Protein AF-A0A6C0JR19-F1 (afdb_monomer_lite)

Sequence (114 aa):
MSKFPLYDSLIKDLPKKDLTMTQKRVFIKRIAKIDKNGHDLVYALIRMYQVENNEENISFTLPYNGTFIDNDINFDLDNLPVDLKQILFKFTGVHIGKMKEERSIEKQTPVKRV

Radius of gyration: 16.26 Å; chains: 1; bounding box: 46×32×39 Å

Organism: NCBI:txid1070528

Secondary structure (DSSP, 8-state):
--S-HHHHHHSTT--SSPPPHHHHHHHHHHHTTS-HHHHHHHHHHHHHHHHHTT-S---SSPSTT-EEETTEEE--GGGS-HHHHHHHHHHHHHHHHHHHHHHHHHHHS-----

Structure (mmCIF, N/CA/C/O backbone):
data_AF-A0A6C0JR19-F1
#
_entry.id   AF-A0A6C0JR19-F1
#
loop_
_atom_site.group_PDB
_atom_site.id
_atom_site.type_symbol
_atom_site.label_atom_id
_atom_site.label_alt_id
_atom_site.label_comp_id
_atom_site.label_asym_id
_atom_site.label_entity_id
_atom_site.label_seq_id
_atom_site.pdbx_PDB_ins_code
_atom_site.Cartn_x
_atom_site.Cartn_y
_atom_site.Cartn_z
_atom_site.occupancy
_atom_site.B_iso_or_equiv
_atom_site.auth_seq_id
_atom_site.auth_comp_id
_atom_site.auth_asym_id
_atom_site.auth_atom_id
_atom_site.pdbx_PDB_model_num
ATOM 1 N N . MET A 1 1 ? -3.941 -10.550 -17.075 1.00 58.06 1 MET A N 1
ATOM 2 C CA . MET A 1 1 ? -4.654 -10.567 -15.785 1.00 58.06 1 MET A CA 1
ATOM 3 C C . MET A 1 1 ? -3.787 -11.359 -14.846 1.00 58.06 1 MET A C 1
ATOM 5 O O . MET A 1 1 ? -3.457 -12.494 -15.186 1.00 58.06 1 MET A O 1
ATOM 9 N N . SER A 1 2 ? -3.354 -10.748 -13.750 1.00 65.44 2 SER A N 1
ATOM 10 C CA . SER A 1 2 ? -2.632 -11.484 -12.720 1.00 65.44 2 SER A CA 1
ATOM 11 C C . SER A 1 2 ? -3.577 -12.483 -12.045 1.00 65.44 2 SER A C 1
ATOM 13 O O . SER A 1 2 ? -4.803 -12.399 -12.158 1.00 65.44 2 SER A O 1
ATOM 15 N N . LYS A 1 3 ? -3.026 -13.435 -11.286 1.00 78.12 3 LYS A N 1
ATOM 16 C CA . LYS A 1 3 ? -3.834 -14.340 -10.448 1.00 78.12 3 LYS A CA 1
ATOM 17 C C . LYS A 1 3 ? -4.438 -13.634 -9.222 1.00 78.12 3 LYS A C 1
ATOM 19 O O . LYS A 1 3 ? -5.044 -14.298 -8.384 1.00 78.12 3 LYS A O 1
ATOM 24 N N . PHE A 1 4 ? -4.286 -12.310 -9.108 1.00 87.88 4 PHE A N 1
ATOM 25 C CA . PHE A 1 4 ? -4.750 -11.523 -7.975 1.00 87.88 4 PHE A CA 1
ATOM 26 C C . PHE A 1 4 ? -5.640 -10.350 -8.431 1.00 87.88 4 PHE A C 1
ATOM 28 O O . PHE A 1 4 ? -5.149 -9.249 -8.681 1.00 87.88 4 PHE A O 1
ATOM 35 N N . PRO A 1 5 ? -6.975 -10.535 -8.494 1.00 91.62 5 PRO A N 1
ATOM 36 C CA . PRO A 1 5 ? -7.900 -9.523 -9.017 1.00 91.62 5 PRO A CA 1
ATOM 37 C C . PRO A 1 5 ? -7.816 -8.157 -8.323 1.00 91.62 5 PRO A C 1
ATOM 39 O O . PRO A 1 5 ? -8.027 -7.121 -8.954 1.00 91.62 5 PRO A O 1
ATOM 42 N N . LEU A 1 6 ? -7.480 -8.138 -7.027 1.00 92.25 6 LEU A N 1
ATOM 43 C CA . LEU A 1 6 ? -7.264 -6.891 -6.295 1.00 92.25 6 LEU A CA 1
ATOM 44 C C . LEU A 1 6 ? -6.102 -6.094 -6.903 1.00 92.25 6 LEU A C 1
ATOM 46 O O . LEU A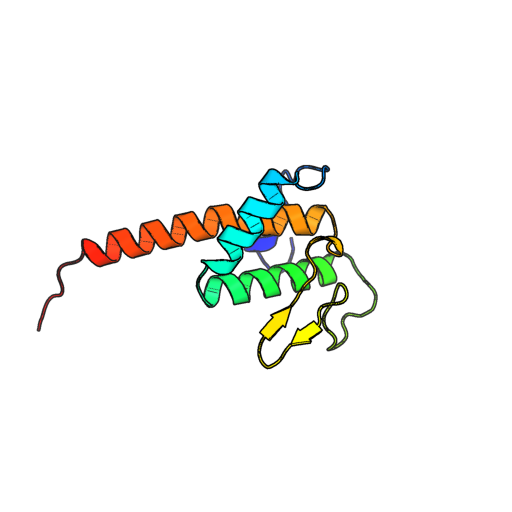 1 6 ? -6.261 -4.904 -7.169 1.00 92.25 6 LEU A O 1
ATOM 50 N N . TYR A 1 7 ? -4.969 -6.744 -7.172 1.00 94.00 7 TYR A N 1
ATOM 51 C CA . TYR A 1 7 ? -3.815 -6.118 -7.816 1.00 94.00 7 TYR A CA 1
ATOM 52 C C . TYR A 1 7 ? -4.179 -5.573 -9.203 1.00 94.00 7 TYR A C 1
ATOM 54 O O . TYR A 1 7 ? -3.952 -4.393 -9.476 1.00 94.00 7 TYR A O 1
ATOM 62 N N . ASP A 1 8 ? -4.865 -6.381 -10.019 1.00 92.75 8 ASP A N 1
ATOM 63 C CA . ASP A 1 8 ? -5.351 -5.978 -11.348 1.00 92.75 8 ASP A CA 1
ATOM 64 C C . ASP A 1 8 ? -6.270 -4.748 -11.296 1.00 92.75 8 ASP A C 1
ATOM 66 O O . ASP A 1 8 ? -6.283 -3.931 -12.216 1.00 92.75 8 ASP A O 1
ATOM 70 N N . SER A 1 9 ? -7.062 -4.594 -10.232 1.00 93.75 9 SER A N 1
ATOM 71 C CA . SER A 1 9 ? -7.916 -3.414 -10.048 1.00 93.75 9 SER A CA 1
ATOM 72 C C . SER A 1 9 ? -7.125 -2.168 -9.635 1.00 93.75 9 SER A C 1
ATOM 74 O O . SER A 1 9 ? -7.461 -1.046 -10.025 1.00 93.75 9 SER A O 1
ATOM 76 N N . LEU A 1 10 ? -6.058 -2.351 -8.854 1.00 93.75 10 LEU A N 1
ATOM 77 C CA . LEU A 1 10 ? -5.274 -1.256 -8.294 1.00 93.75 10 LEU A CA 1
ATOM 78 C C . LEU A 1 10 ? -4.318 -0.660 -9.322 1.00 93.75 10 LEU A C 1
ATOM 80 O O . LEU A 1 10 ? -4.179 0.563 -9.336 1.00 93.75 10 LEU A O 1
ATOM 84 N N . ILE A 1 11 ? -3.741 -1.492 -10.195 1.00 93.38 11 ILE A N 1
ATOM 85 C CA . ILE A 1 11 ? -2.771 -1.070 -11.214 1.00 93.38 11 ILE A CA 1
ATOM 86 C C . ILE A 1 11 ? -3.390 -0.235 -12.348 1.00 93.38 11 ILE A C 1
ATOM 88 O O . ILE A 1 11 ? -2.692 0.492 -13.053 1.00 93.38 11 ILE A O 1
ATOM 92 N N . LYS A 1 12 ? -4.716 -0.290 -12.510 1.00 90.81 12 LYS A N 1
ATOM 93 C CA . LYS A 1 12 ? -5.431 0.539 -13.487 1.00 90.81 12 LYS A CA 1
ATOM 94 C C . LYS A 1 12 ? -5.308 2.021 -13.135 1.00 90.81 12 LYS A C 1
ATOM 96 O O . LYS A 1 12 ? -5.549 2.416 -11.988 1.00 90.81 12 LYS A O 1
ATOM 101 N N . ASP A 1 13 ? -4.963 2.812 -14.149 1.00 87.62 13 ASP A N 1
ATOM 102 C CA . ASP A 1 13 ? -4.866 4.274 -14.101 1.00 87.62 13 ASP A CA 1
ATOM 103 C C . ASP A 1 13 ? -3.926 4.797 -13.000 1.00 87.62 13 ASP A C 1
ATOM 105 O O . ASP A 1 13 ? -4.207 5.798 -12.335 1.00 87.62 13 ASP A O 1
ATOM 109 N N . LEU A 1 14 ? -2.800 4.106 -12.773 1.00 92.50 14 LEU A N 1
ATOM 110 C CA . LEU A 1 14 ? -1.797 4.563 -11.814 1.00 92.50 14 LEU A CA 1
ATOM 111 C C . LEU A 1 14 ? -1.127 5.868 -12.274 1.00 92.50 14 LEU A C 1
ATOM 113 O O . LEU A 1 14 ? -0.700 5.986 -13.429 1.00 92.50 14 LEU A O 1
ATOM 117 N N . PRO A 1 15 ? -0.954 6.847 -11.369 1.00 93.50 15 PRO A N 1
ATOM 118 C CA . PRO A 1 15 ? -0.113 7.999 -11.646 1.00 93.50 15 PRO A CA 1
ATOM 119 C C . PRO A 1 15 ? 1.342 7.563 -11.855 1.00 93.50 15 PRO A C 1
ATOM 121 O O . PRO A 1 15 ? 1.919 6.926 -10.986 1.00 93.50 15 PRO A O 1
ATOM 124 N N . LYS A 1 16 ? 1.981 8.011 -12.941 1.00 92.00 16 LYS A N 1
ATOM 125 C CA . LYS A 1 16 ? 3.408 7.735 -13.223 1.00 92.00 16 LYS A CA 1
ATOM 126 C C . LYS A 1 16 ? 4.402 8.534 -12.363 1.00 92.00 16 LYS A C 1
ATOM 128 O O . LYS A 1 16 ? 5.602 8.517 -12.612 1.00 92.00 16 LYS A O 1
ATOM 133 N N . LYS A 1 17 ? 3.906 9.322 -11.409 1.00 94.69 17 LYS A N 1
ATOM 134 C CA . LYS A 1 17 ? 4.721 10.180 -10.536 1.00 94.69 17 LYS A CA 1
ATOM 135 C C . LYS A 1 17 ? 4.888 9.523 -9.177 1.00 94.69 17 LYS A C 1
ATOM 137 O O . LYS A 1 17 ? 3.986 8.820 -8.737 1.00 94.69 17 LYS A O 1
ATOM 142 N N . ASP A 1 18 ? 5.981 9.810 -8.478 1.00 96.38 18 ASP A N 1
ATOM 143 C CA . ASP A 1 18 ? 6.127 9.371 -7.088 1.00 96.38 18 ASP A CA 1
ATOM 144 C C . ASP A 1 18 ? 5.098 10.064 -6.172 1.00 96.38 18 ASP A C 1
ATOM 146 O O . ASP A 1 18 ? 4.507 11.103 -6.500 1.00 96.38 18 ASP A O 1
ATOM 150 N N . LEU A 1 19 ? 4.871 9.473 -5.003 1.00 96.69 19 LEU A N 1
ATOM 151 C CA . LEU A 1 19 ? 4.115 10.084 -3.927 1.00 96.69 19 LEU A CA 1
ATOM 152 C C . LEU A 1 19 ? 4.815 11.363 -3.470 1.00 96.69 19 LEU A C 1
ATOM 154 O O . LEU A 1 19 ? 6.005 11.386 -3.154 1.00 96.69 19 LEU A O 1
ATOM 158 N N . THR A 1 20 ? 4.039 12.434 -3.346 1.00 97.19 20 THR A N 1
ATOM 159 C CA . THR A 1 20 ? 4.513 13.656 -2.691 1.00 97.19 20 THR A CA 1
ATOM 160 C C . THR A 1 20 ? 4.826 13.389 -1.217 1.00 97.19 20 THR A C 1
ATOM 162 O O . THR A 1 20 ? 4.260 12.482 -0.602 1.00 97.19 20 THR A O 1
ATOM 165 N N . MET A 1 21 ? 5.659 14.228 -0.596 1.00 96.44 21 MET A N 1
ATOM 166 C CA . MET A 1 21 ? 5.977 14.129 0.838 1.00 96.44 21 MET A CA 1
ATOM 167 C C . MET A 1 21 ? 4.715 14.078 1.720 1.00 96.44 21 MET A C 1
ATOM 169 O O . MET A 1 21 ? 4.630 13.306 2.675 1.00 96.44 21 MET A O 1
ATOM 173 N N . THR A 1 22 ? 3.689 14.858 1.370 1.00 97.75 22 THR A N 1
ATOM 174 C CA . THR A 1 22 ? 2.393 14.840 2.059 1.00 97.75 22 THR A CA 1
ATOM 175 C C . THR A 1 22 ? 1.695 13.488 1.916 1.00 97.75 22 THR A C 1
ATOM 177 O O . THR A 1 22 ? 1.200 12.950 2.905 1.00 97.75 22 THR A O 1
ATOM 180 N N . GLN A 1 23 ? 1.691 12.902 0.715 1.00 97.62 23 GLN A N 1
ATOM 181 C CA . GLN A 1 23 ? 1.115 11.575 0.483 1.00 97.62 23 GLN A CA 1
ATOM 182 C C . GLN A 1 23 ? 1.887 10.479 1.224 1.00 97.62 23 GLN A C 1
ATOM 184 O O . GLN A 1 23 ? 1.246 9.646 1.858 1.00 97.62 23 GLN A O 1
ATOM 189 N N . LYS A 1 24 ? 3.227 10.522 1.241 1.00 97.62 24 LYS A N 1
ATOM 190 C CA . LYS A 1 24 ? 4.065 9.589 2.020 1.00 97.62 24 LYS A CA 1
ATOM 191 C C . LYS A 1 24 ? 3.721 9.641 3.514 1.00 97.62 24 LYS A C 1
ATOM 193 O O . LYS A 1 24 ? 3.463 8.614 4.133 1.00 97.62 24 LYS A O 1
ATOM 198 N N . ARG A 1 25 ? 3.590 10.841 4.093 1.00 97.00 25 ARG A N 1
ATOM 199 C CA . ARG A 1 25 ? 3.164 11.006 5.499 1.00 97.00 25 ARG A CA 1
ATOM 200 C C . ARG A 1 25 ? 1.765 10.448 5.761 1.00 97.00 25 ARG A C 1
ATOM 202 O O . ARG A 1 25 ? 1.527 9.846 6.805 1.00 97.00 25 ARG A O 1
ATOM 209 N N . VAL A 1 26 ? 0.824 10.663 4.840 1.00 97.81 26 VAL A N 1
ATOM 210 C CA . VAL A 1 26 ? -0.531 10.100 4.950 1.00 97.81 26 VAL A CA 1
ATOM 211 C C . VAL A 1 26 ? -0.495 8.577 4.846 1.00 97.81 26 VAL A C 1
ATOM 213 O O . VAL A 1 26 ? -1.179 7.914 5.620 1.00 97.81 26 VAL A O 1
ATOM 216 N N . PHE A 1 27 ? 0.309 8.029 3.938 1.00 97.56 27 PHE A N 1
ATOM 217 C CA . PHE A 1 27 ? 0.496 6.593 3.767 1.00 97.56 27 PHE A CA 1
ATOM 218 C C . PHE A 1 27 ? 0.980 5.931 5.059 1.00 97.56 27 PHE A C 1
ATOM 220 O O . PHE A 1 27 ? 0.305 5.039 5.565 1.00 97.56 27 PHE A O 1
ATOM 227 N N . ILE A 1 28 ? 2.065 6.441 5.651 1.00 96.62 28 ILE A N 1
ATOM 228 C CA . ILE A 1 28 ? 2.629 5.922 6.909 1.00 96.62 28 ILE A CA 1
ATOM 229 C C . ILE A 1 28 ? 1.567 5.927 8.020 1.00 96.62 28 ILE A C 1
ATOM 231 O O . ILE A 1 28 ? 1.370 4.932 8.715 1.00 96.62 28 ILE A O 1
ATOM 235 N N . LYS A 1 29 ? 0.795 7.017 8.137 1.00 97.06 29 LYS A N 1
ATOM 236 C CA . LYS A 1 29 ? -0.308 7.112 9.110 1.00 97.06 29 LYS A CA 1
ATOM 237 C C . LYS A 1 29 ? -1.443 6.119 8.855 1.00 97.06 29 LYS A C 1
ATOM 239 O O . LYS A 1 29 ? -2.153 5.789 9.801 1.00 97.06 29 LYS A O 1
ATOM 244 N N . ARG A 1 30 ? -1.688 5.720 7.602 1.00 97.50 30 ARG A N 1
ATOM 245 C CA . ARG A 1 30 ? -2.712 4.722 7.254 1.00 97.50 30 ARG A CA 1
ATOM 246 C C . ARG A 1 30 ? -2.214 3.317 7.547 1.00 97.50 30 ARG A C 1
ATOM 248 O O . ARG A 1 30 ? -2.944 2.581 8.192 1.00 97.50 30 ARG A O 1
ATOM 255 N N . ILE A 1 31 ? -0.985 2.988 7.146 1.00 96.25 31 ILE A N 1
ATOM 256 C CA . ILE A 1 31 ? -0.353 1.695 7.440 1.00 96.25 31 ILE A CA 1
ATOM 257 C C . ILE A 1 31 ? -0.344 1.423 8.945 1.00 96.25 31 ILE A C 1
ATOM 259 O O . ILE A 1 31 ? -0.721 0.343 9.354 1.00 96.25 31 ILE A O 1
ATOM 263 N N . ALA A 1 32 ? -0.048 2.414 9.786 1.00 95.38 32 ALA A N 1
ATOM 264 C CA . ALA A 1 32 ? -0.098 2.233 11.241 1.00 95.38 32 ALA A CA 1
ATOM 265 C C . ALA A 1 32 ? -1.515 1.995 11.824 1.00 95.38 32 ALA A C 1
ATOM 267 O O . ALA A 1 32 ? -1.658 1.811 13.029 1.00 95.38 32 ALA A O 1
ATOM 268 N N . LYS A 1 33 ? -2.579 2.089 11.014 1.00 96.44 33 LYS A N 1
ATOM 269 C CA . LYS A 1 33 ? -3.986 2.030 11.455 1.00 96.44 33 LYS A CA 1
ATOM 270 C C . LYS A 1 33 ? -4.802 0.917 10.808 1.00 96.44 33 LYS A C 1
ATOM 272 O O . LYS A 1 33 ? -5.955 0.738 11.211 1.00 96.44 33 LYS A O 1
ATOM 277 N N . ILE A 1 34 ? -4.276 0.257 9.778 1.00 97.25 34 ILE A N 1
ATOM 278 C CA . ILE A 1 34 ? -4.980 -0.868 9.164 1.00 97.25 34 ILE A CA 1
ATOM 279 C C . ILE A 1 34 ? -4.978 -2.062 10.120 1.00 97.25 34 ILE A C 1
ATOM 281 O O . ILE A 1 34 ? -4.208 -2.127 11.074 1.00 97.25 34 ILE A O 1
ATOM 285 N N . ASP A 1 35 ? -5.911 -2.973 9.904 1.00 96.69 35 ASP A N 1
ATOM 286 C CA . ASP A 1 35 ? -5.980 -4.231 10.629 1.00 96.69 35 ASP A CA 1
ATOM 287 C C . ASP A 1 35 ? -4.972 -5.250 10.078 1.00 96.69 35 ASP A C 1
ATOM 289 O O . ASP A 1 35 ? -4.322 -5.037 9.051 1.00 96.69 35 ASP A O 1
ATOM 293 N N . LYS A 1 36 ? -4.867 -6.394 10.758 1.00 95.56 36 LYS A N 1
ATOM 294 C CA . LYS A 1 36 ? -3.983 -7.493 10.358 1.00 95.56 36 LYS A CA 1
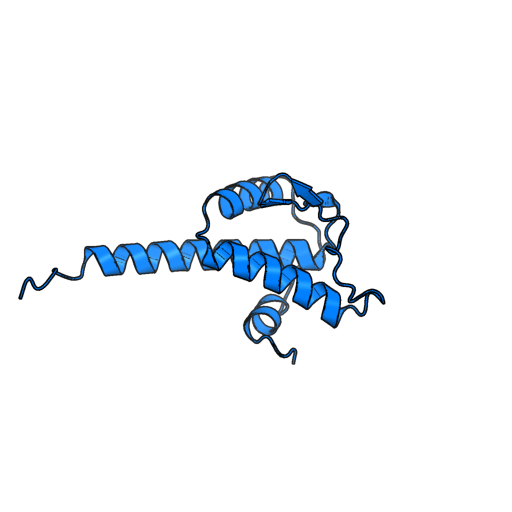ATOM 295 C C . LYS A 1 36 ? -4.211 -7.922 8.904 1.00 95.56 36 LYS A C 1
ATOM 297 O O . LYS A 1 36 ? -3.255 -8.025 8.149 1.00 95.56 36 LYS A O 1
ATOM 302 N N . ASN A 1 37 ? -5.470 -8.087 8.496 1.00 96.25 37 ASN A N 1
ATOM 303 C CA . ASN A 1 37 ? -5.805 -8.443 7.118 1.00 96.25 37 ASN A CA 1
ATOM 304 C C . ASN A 1 37 ? -5.315 -7.379 6.117 1.00 96.25 37 ASN A C 1
ATOM 306 O O . ASN A 1 37 ? -4.808 -7.709 5.050 1.00 96.25 37 ASN A O 1
ATOM 310 N N . GLY A 1 38 ? -5.408 -6.094 6.471 1.00 97.25 38 GLY A N 1
ATOM 311 C CA . GLY A 1 38 ? -4.812 -5.016 5.691 1.00 97.25 38 GLY A CA 1
ATOM 312 C C . GLY A 1 38 ? -3.294 -5.152 5.547 1.00 97.25 38 GLY A C 1
ATOM 313 O O . GLY A 1 38 ? -2.783 -4.982 4.441 1.00 97.25 38 GLY A O 1
ATOM 314 N N . HIS A 1 39 ? -2.575 -5.474 6.625 1.00 97.12 39 HIS A N 1
ATOM 315 C CA . HIS A 1 39 ? -1.127 -5.712 6.578 1.00 97.12 39 HIS A CA 1
ATOM 316 C C . HIS A 1 39 ? -0.761 -6.928 5.715 1.00 97.12 39 HIS A C 1
ATOM 318 O O . HIS A 1 39 ? 0.131 -6.825 4.871 1.00 97.12 39 HIS A O 1
ATOM 324 N N . ASP A 1 40 ? -1.493 -8.035 5.854 1.00 95.75 40 ASP A N 1
ATOM 325 C CA . ASP A 1 40 ? -1.298 -9.245 5.049 1.00 95.75 40 ASP A CA 1
ATOM 326 C C . ASP A 1 40 ? -1.505 -8.948 3.550 1.00 95.75 40 ASP A C 1
ATOM 328 O O . ASP A 1 40 ? -0.707 -9.357 2.703 1.00 95.75 40 ASP A O 1
ATOM 332 N N . LEU A 1 41 ? -2.528 -8.154 3.210 1.00 97.19 41 LEU A N 1
ATOM 333 C CA . LEU A 1 41 ? -2.789 -7.714 1.837 1.00 97.19 41 LEU A CA 1
ATOM 334 C C . LEU A 1 41 ? -1.725 -6.743 1.308 1.00 97.19 41 LEU A C 1
ATOM 336 O O . LEU A 1 41 ? -1.364 -6.835 0.136 1.00 97.19 41 LEU A O 1
ATOM 340 N N . VAL A 1 42 ? -1.193 -5.839 2.139 1.00 97.50 42 VAL A N 1
ATOM 341 C CA . VAL A 1 42 ? -0.056 -4.978 1.759 1.00 97.50 42 VAL A CA 1
ATOM 342 C C . VAL A 1 42 ? 1.140 -5.837 1.365 1.00 97.50 42 VAL A C 1
ATOM 344 O O . VAL A 1 42 ? 1.710 -5.630 0.295 1.00 97.50 42 VAL A O 1
ATOM 347 N N . TYR A 1 43 ? 1.487 -6.830 2.183 1.00 95.69 43 TYR A N 1
ATOM 348 C CA . TYR A 1 43 ? 2.587 -7.738 1.873 1.00 95.69 43 TYR A CA 1
ATOM 349 C C . TYR A 1 43 ? 2.322 -8.554 0.598 1.00 95.69 43 TYR A C 1
ATOM 351 O O . TYR A 1 43 ? 3.193 -8.653 -0.270 1.00 95.69 43 TYR A O 1
ATOM 359 N N . ALA A 1 44 ? 1.099 -9.066 0.427 1.00 95.12 44 ALA A N 1
ATOM 360 C CA . ALA A 1 44 ? 0.699 -9.776 -0.785 1.00 95.12 44 ALA A CA 1
ATOM 361 C C . ALA A 1 44 ? 0.819 -8.899 -2.044 1.00 95.12 44 ALA A C 1
ATOM 363 O O . ALA A 1 44 ? 1.291 -9.375 -3.073 1.00 95.12 44 ALA A O 1
ATOM 364 N N . LEU A 1 45 ? 0.455 -7.613 -1.971 1.00 96.31 45 LEU A N 1
ATOM 365 C CA . LEU A 1 45 ? 0.608 -6.664 -3.080 1.00 96.31 45 LEU A CA 1
ATOM 366 C C . LEU A 1 45 ? 2.080 -6.406 -3.425 1.00 96.31 45 LEU A C 1
ATOM 368 O O . LEU A 1 45 ? 2.414 -6.352 -4.608 1.00 96.31 45 LEU A O 1
ATOM 372 N N . ILE A 1 46 ? 2.957 -6.293 -2.421 1.00 94.88 46 ILE A N 1
ATOM 373 C CA . ILE A 1 46 ? 4.409 -6.159 -2.628 1.00 94.88 46 ILE A CA 1
ATOM 374 C C . ILE A 1 46 ? 4.955 -7.385 -3.372 1.00 94.88 46 ILE A C 1
ATOM 376 O O . ILE A 1 46 ? 5.649 -7.238 -4.377 1.00 94.88 46 ILE A O 1
ATOM 380 N N . ARG A 1 47 ? 4.604 -8.600 -2.928 1.00 92.06 47 ARG A N 1
ATOM 381 C CA . ARG A 1 47 ? 5.043 -9.846 -3.583 1.00 92.06 47 ARG A CA 1
ATOM 382 C C . ARG A 1 47 ? 4.443 -10.019 -4.973 1.00 92.06 47 ARG A C 1
ATOM 384 O O . ARG A 1 47 ? 5.145 -10.446 -5.880 1.00 92.06 47 ARG A O 1
ATOM 391 N N . MET A 1 48 ? 3.176 -9.664 -5.162 1.00 92.56 48 MET A N 1
ATOM 392 C CA . MET A 1 48 ? 2.540 -9.731 -6.476 1.00 92.56 48 MET A CA 1
ATOM 393 C C . MET A 1 48 ? 3.233 -8.795 -7.468 1.00 92.56 48 MET A C 1
ATOM 395 O O . MET A 1 48 ? 3.520 -9.200 -8.590 1.00 92.56 48 MET A O 1
ATOM 399 N N . TYR A 1 49 ? 3.562 -7.571 -7.040 1.00 93.31 49 TYR A N 1
ATOM 400 C CA . TYR A 1 49 ? 4.304 -6.627 -7.870 1.00 93.31 49 TYR A CA 1
ATOM 401 C C . TYR A 1 49 ? 5.677 -7.182 -8.268 1.00 93.31 49 TYR A C 1
ATOM 403 O O . TYR A 1 49 ? 6.043 -7.097 -9.437 1.00 93.31 49 TYR A O 1
ATOM 411 N N . GLN A 1 50 ? 6.401 -7.796 -7.328 1.00 90.81 50 GLN A N 1
ATOM 412 C CA . GLN A 1 50 ? 7.675 -8.462 -7.608 1.00 90.81 50 GLN A CA 1
ATOM 413 C C . GLN A 1 50 ? 7.529 -9.561 -8.674 1.00 90.81 50 GLN A C 1
ATOM 415 O O . GLN A 1 50 ? 8.313 -9.605 -9.619 1.00 90.81 50 GLN A O 1
ATOM 420 N N . VAL A 1 51 ? 6.521 -10.430 -8.532 1.00 89.19 51 VAL A N 1
ATOM 421 C CA . VAL A 1 51 ? 6.269 -11.547 -9.458 1.00 89.19 51 VAL A CA 1
ATOM 422 C C . VAL A 1 51 ? 5.945 -11.047 -10.867 1.00 89.19 51 VAL A C 1
ATOM 424 O O . VAL A 1 51 ? 6.495 -11.567 -11.830 1.00 89.19 51 VAL A O 1
ATOM 427 N N . GLU A 1 52 ? 5.088 -10.033 -11.004 1.00 89.00 52 GLU A N 1
ATOM 428 C CA . GLU A 1 52 ? 4.695 -9.507 -12.323 1.00 89.00 52 GLU A CA 1
ATOM 429 C C . GLU A 1 52 ? 5.828 -8.749 -13.027 1.00 89.00 52 GLU A C 1
ATOM 431 O O . GLU A 1 52 ? 5.862 -8.701 -14.255 1.00 89.00 52 GLU A O 1
ATOM 436 N N . ASN A 1 53 ? 6.766 -8.167 -12.275 1.00 87.50 53 ASN A N 1
ATOM 437 C CA . ASN A 1 53 ? 7.872 -7.392 -12.842 1.00 87.50 53 ASN A CA 1
ATOM 438 C C . ASN A 1 53 ? 9.150 -8.216 -13.075 1.00 87.50 53 ASN A C 1
ATOM 440 O O . ASN A 1 53 ? 10.181 -7.634 -13.398 1.00 87.50 53 ASN A O 1
ATOM 444 N N . ASN A 1 54 ? 9.082 -9.552 -12.963 1.00 71.12 54 ASN A N 1
ATOM 445 C CA . ASN A 1 54 ? 10.179 -10.482 -13.268 1.00 71.12 54 ASN A CA 1
ATOM 446 C C . ASN A 1 54 ? 11.534 -10.071 -12.665 1.00 71.12 54 ASN A C 1
ATOM 448 O O . ASN A 1 54 ? 12.577 -10.239 -13.296 1.00 71.12 54 ASN A O 1
ATOM 452 N N . GLU A 1 55 ? 11.549 -9.555 -11.434 1.00 64.44 55 GLU A N 1
ATOM 453 C CA . GLU A 1 55 ? 12.809 -9.474 -10.700 1.00 64.44 55 GLU A CA 1
ATOM 454 C C . GLU A 1 55 ? 13.256 -10.919 -10.438 1.00 64.44 55 GLU A C 1
ATOM 456 O O . GLU A 1 55 ? 12.619 -11.622 -9.654 1.00 64.44 55 GLU A O 1
ATOM 461 N N . GLU A 1 56 ? 14.306 -11.368 -11.145 1.00 55.09 56 GLU A N 1
ATOM 462 C CA . GLU A 1 56 ? 14.798 -12.755 -11.327 1.00 55.09 56 GLU A CA 1
ATOM 463 C C . GLU A 1 56 ? 15.028 -13.580 -10.039 1.00 55.09 56 GLU A C 1
ATOM 465 O O . GLU A 1 56 ? 15.400 -14.748 -10.088 1.00 55.09 56 GLU A O 1
ATOM 470 N N . ASN A 1 57 ? 14.757 -13.012 -8.868 1.00 54.25 57 ASN A N 1
ATOM 471 C CA . ASN A 1 57 ? 14.819 -13.657 -7.569 1.00 54.25 57 ASN A CA 1
ATOM 472 C C . ASN A 1 57 ? 13.435 -13.720 -6.910 1.00 54.25 57 ASN A C 1
ATOM 474 O O . ASN A 1 57 ? 13.187 -13.057 -5.901 1.00 54.25 57 ASN A O 1
ATOM 478 N N . ILE A 1 58 ? 12.549 -14.602 -7.391 1.00 63.72 58 ILE A N 1
ATOM 479 C CA . ILE A 1 58 ? 11.453 -15.133 -6.554 1.00 63.72 58 ILE A CA 1
ATOM 480 C C . ILE A 1 58 ? 12.067 -16.122 -5.547 1.00 63.72 58 ILE A C 1
ATOM 482 O O . ILE A 1 58 ? 11.783 -17.317 -5.538 1.00 63.72 58 ILE A O 1
ATOM 486 N N . SER A 1 59 ? 12.996 -15.639 -4.731 1.00 68.38 59 SER A N 1
ATOM 487 C CA . SER A 1 59 ? 13.585 -16.395 -3.640 1.00 68.38 59 SER A CA 1
ATOM 488 C C . SER A 1 59 ? 12.650 -16.348 -2.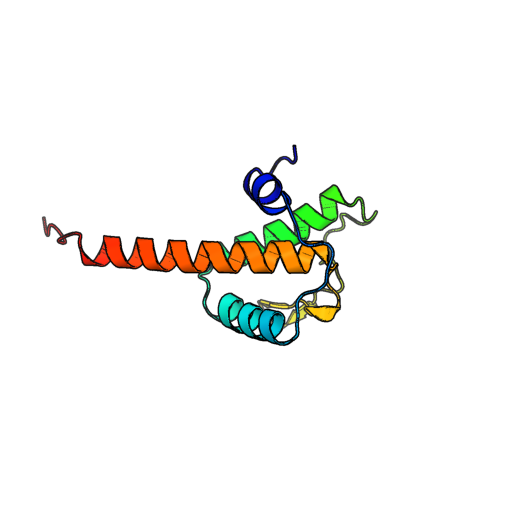421 1.00 68.38 59 SER A C 1
ATOM 490 O O . SER A 1 59 ? 11.648 -15.615 -2.373 1.00 68.38 59 SER A O 1
ATOM 492 N N . PHE A 1 60 ? 13.003 -17.120 -1.393 1.00 73.62 60 PHE A N 1
ATOM 493 C CA . PHE A 1 60 ? 12.389 -17.028 -0.066 1.00 73.62 60 PHE A CA 1
ATOM 494 C C . PHE A 1 60 ? 12.797 -15.756 0.699 1.00 73.62 60 PHE A C 1
ATOM 496 O O . PHE A 1 60 ? 12.358 -15.566 1.831 1.00 73.62 60 PHE A O 1
ATOM 503 N N . THR A 1 61 ? 13.625 -14.880 0.114 1.00 84.81 61 THR A N 1
ATOM 504 C CA . THR A 1 61 ? 14.012 -13.617 0.749 1.00 84.81 61 THR A CA 1
ATOM 505 C C . THR A 1 61 ? 12.962 -12.538 0.510 1.00 84.81 61 THR A C 1
ATOM 507 O O . THR A 1 61 ? 12.200 -12.564 -0.464 1.00 84.81 61 THR A O 1
ATOM 510 N N . LEU A 1 62 ? 12.923 -11.568 1.422 1.00 88.88 62 LEU A N 1
ATOM 511 C CA . LEU A 1 62 ? 12.070 -10.396 1.282 1.00 88.88 62 LEU A CA 1
ATOM 512 C C . LEU A 1 62 ? 12.535 -9.551 0.082 1.00 88.88 62 LEU A C 1
ATOM 514 O O . LEU A 1 62 ? 13.741 -9.369 -0.099 1.00 88.88 62 LEU A O 1
ATOM 518 N N . PRO A 1 63 ? 11.608 -9.039 -0.744 1.00 90.19 63 PRO A N 1
ATOM 519 C CA . PRO A 1 63 ? 11.960 -8.165 -1.857 1.00 90.19 63 PRO A CA 1
ATOM 520 C C . PRO A 1 63 ? 12.288 -6.746 -1.389 1.00 90.19 63 PRO A C 1
ATOM 522 O O . PRO A 1 63 ? 12.014 -6.387 -0.244 1.00 90.19 63 PRO A O 1
ATOM 525 N N . TYR A 1 64 ? 12.830 -5.925 -2.291 1.00 90.81 64 TYR A N 1
ATOM 526 C CA . TYR A 1 64 ? 13.028 -4.481 -2.082 1.00 90.81 64 TYR A CA 1
ATOM 527 C C . TYR A 1 64 ? 13.785 -4.120 -0.795 1.00 90.81 64 TYR A C 1
ATOM 529 O O . TYR A 1 64 ? 13.471 -3.127 -0.140 1.00 90.81 64 TYR A O 1
ATOM 537 N N . ASN A 1 65 ? 14.769 -4.945 -0.420 1.00 88.88 65 ASN A N 1
ATOM 538 C CA . ASN A 1 65 ? 15.548 -4.807 0.815 1.00 88.88 65 ASN A CA 1
ATOM 539 C C . ASN A 1 65 ? 14.687 -4.783 2.090 1.00 88.88 65 ASN A C 1
ATOM 541 O O . ASN A 1 65 ? 15.044 -4.129 3.070 1.00 88.88 65 ASN A O 1
ATOM 545 N N . GLY A 1 66 ? 13.550 -5.485 2.081 1.00 91.12 66 GLY A N 1
ATOM 546 C CA . GLY A 1 66 ? 12.758 -5.699 3.285 1.00 91.12 66 GLY A CA 1
ATOM 547 C C . GLY A 1 66 ? 13.568 -6.435 4.352 1.00 91.12 66 GLY A C 1
ATOM 548 O O . GLY A 1 66 ? 14.345 -7.342 4.047 1.00 91.12 66 GLY A O 1
ATOM 549 N N . THR A 1 67 ? 13.379 -6.056 5.611 1.00 93.00 67 THR A N 1
ATOM 550 C CA . THR A 1 67 ? 14.080 -6.646 6.753 1.00 93.00 67 THR A CA 1
ATOM 551 C C . THR A 1 67 ? 13.093 -7.223 7.753 1.00 93.00 67 THR A C 1
ATOM 553 O O . THR A 1 67 ? 11.973 -6.736 7.911 1.00 93.00 67 THR A O 1
ATOM 556 N N . PHE A 1 68 ? 13.520 -8.272 8.447 1.00 91.31 68 PHE A N 1
ATOM 557 C CA . PHE A 1 68 ? 12.849 -8.719 9.658 1.00 91.31 68 PHE A CA 1
ATOM 558 C C . PHE A 1 68 ? 13.424 -7.928 10.831 1.00 91.31 68 PHE A C 1
ATOM 560 O O . PHE A 1 68 ? 14.641 -7.911 11.024 1.00 91.31 68 PHE A O 1
ATOM 567 N N . ILE A 1 69 ? 12.560 -7.255 11.585 1.00 90.88 69 ILE A N 1
ATOM 568 C CA . ILE A 1 69 ? 12.915 -6.638 12.865 1.00 90.88 69 ILE A CA 1
ATOM 569 C C . ILE A 1 69 ? 11.989 -7.274 13.892 1.00 90.88 69 ILE A C 1
ATOM 571 O O . ILE A 1 69 ? 10.771 -7.134 13.802 1.00 90.88 69 ILE A O 1
ATOM 575 N N . ASP A 1 70 ? 12.575 -8.024 14.821 1.00 89.00 70 ASP A N 1
ATOM 576 C CA . ASP A 1 70 ? 11.856 -8.895 15.750 1.00 89.00 70 ASP A CA 1
ATOM 577 C C . ASP A 1 70 ? 10.918 -9.873 15.011 1.00 89.00 70 ASP A C 1
ATOM 579 O O . ASP A 1 70 ? 11.384 -10.711 14.238 1.00 89.00 70 ASP A O 1
ATOM 583 N N . ASN A 1 71 ? 9.604 -9.759 15.232 1.00 87.31 71 ASN A N 1
ATOM 584 C CA . ASN A 1 71 ? 8.569 -10.570 14.582 1.00 87.31 71 ASN A CA 1
ATOM 585 C C . ASN A 1 71 ? 7.844 -9.830 13.443 1.00 87.31 71 ASN A C 1
ATOM 587 O O . ASN A 1 71 ? 6.888 -10.369 12.885 1.00 87.31 71 ASN A O 1
ATOM 591 N N . ASP A 1 72 ? 8.288 -8.619 13.099 1.00 89.00 72 ASP A N 1
ATOM 592 C CA . ASP A 1 72 ? 7.660 -7.769 12.092 1.00 89.00 72 ASP A CA 1
ATOM 593 C C . ASP A 1 72 ? 8.511 -7.658 10.823 1.00 89.00 72 ASP A C 1
ATOM 595 O O . ASP A 1 72 ? 9.745 -7.731 10.834 1.00 89.00 72 ASP A O 1
ATOM 599 N N . ILE A 1 73 ? 7.827 -7.443 9.700 1.00 92.12 73 ILE A N 1
ATOM 600 C CA . ILE A 1 73 ? 8.455 -7.182 8.405 1.00 92.12 73 ILE A CA 1
ATOM 601 C C . ILE A 1 73 ? 8.461 -5.676 8.169 1.00 92.12 73 ILE A C 1
ATOM 603 O O . ILE A 1 73 ? 7.407 -5.039 8.136 1.00 92.12 73 ILE A O 1
ATOM 607 N N . ASN A 1 74 ? 9.644 -5.118 7.940 1.00 93.31 74 ASN A N 1
ATOM 608 C CA . ASN A 1 74 ? 9.829 -3.705 7.660 1.00 93.31 74 ASN A CA 1
ATOM 609 C C . ASN A 1 74 ? 10.273 -3.485 6.218 1.00 93.31 74 ASN A C 1
ATOM 611 O O . ASN A 1 74 ? 11.150 -4.172 5.698 1.00 93.31 74 ASN A O 1
ATOM 615 N N . PHE A 1 75 ? 9.671 -2.482 5.587 1.00 94.62 75 PHE A N 1
ATOM 616 C CA . PHE A 1 75 ? 10.057 -1.999 4.269 1.00 94.62 75 PHE A CA 1
ATOM 617 C C . PHE A 1 75 ? 10.336 -0.508 4.363 1.00 94.62 75 PHE A C 1
ATOM 619 O O . PHE A 1 75 ? 9.509 0.256 4.866 1.00 94.62 75 PHE A O 1
ATOM 626 N N . ASP A 1 76 ? 11.482 -0.092 3.838 1.00 93.44 76 ASP A N 1
ATOM 627 C CA . ASP A 1 76 ? 11.734 1.320 3.607 1.00 93.44 76 ASP A CA 1
ATOM 628 C C . ASP A 1 76 ? 10.897 1.779 2.410 1.00 93.44 76 ASP A C 1
ATOM 630 O O . ASP A 1 76 ? 11.055 1.287 1.290 1.00 93.44 76 ASP A O 1
ATOM 634 N N . LEU A 1 77 ? 9.992 2.728 2.660 1.00 93.94 77 LEU A N 1
ATOM 635 C CA . LEU A 1 77 ? 9.114 3.270 1.636 1.00 93.94 77 LEU A CA 1
ATOM 636 C C . LEU A 1 77 ? 9.913 3.836 0.466 1.00 93.94 77 LEU A C 1
ATOM 638 O O . LEU A 1 77 ? 9.465 3.687 -0.664 1.00 93.94 77 LEU A O 1
ATOM 642 N N . ASP A 1 78 ? 11.057 4.478 0.703 1.00 91.50 78 ASP A N 1
ATOM 643 C CA . ASP A 1 78 ? 11.804 5.146 -0.361 1.00 91.50 78 ASP A CA 1
ATOM 644 C C . ASP A 1 78 ? 12.459 4.156 -1.332 1.00 91.50 78 ASP A C 1
ATOM 646 O O . ASP A 1 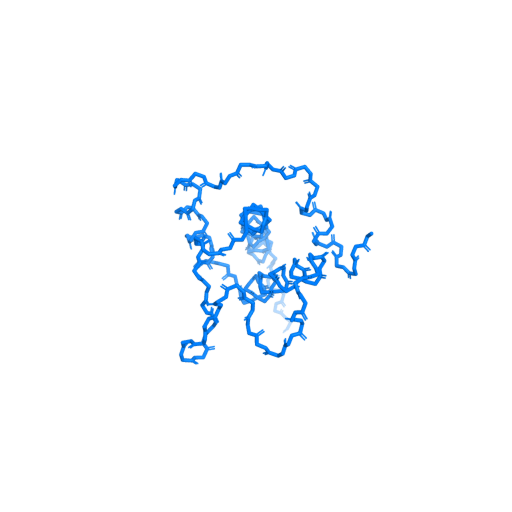78 ? 12.531 4.464 -2.526 1.00 91.50 78 ASP A O 1
ATOM 650 N N . ASN A 1 79 ? 12.771 2.944 -0.865 1.00 91.44 79 ASN A N 1
ATOM 651 C CA . ASN A 1 79 ? 13.343 1.856 -1.665 1.00 91.44 79 ASN A CA 1
ATOM 652 C C . ASN A 1 79 ? 12.316 1.119 -2.541 1.00 91.44 79 ASN A C 1
ATOM 654 O O . ASN A 1 79 ? 12.699 0.321 -3.395 1.00 91.44 79 ASN A O 1
ATOM 658 N N . LEU A 1 80 ? 11.015 1.376 -2.367 1.00 94.94 80 LEU A N 1
ATOM 659 C CA . LEU A 1 80 ? 9.983 0.755 -3.198 1.00 94.94 80 LEU A CA 1
ATOM 660 C C . LEU A 1 80 ? 9.883 1.429 -4.585 1.00 94.94 80 LEU A C 1
ATOM 662 O O . LEU A 1 80 ? 9.986 2.660 -4.686 1.00 94.94 80 LEU A O 1
ATOM 666 N N . PRO A 1 81 ? 9.591 0.667 -5.657 1.00 95.19 81 PRO A N 1
ATOM 667 C CA . PRO A 1 81 ? 9.272 1.225 -6.969 1.00 95.19 81 PRO A CA 1
ATOM 668 C C . PRO A 1 81 ? 8.115 2.232 -6.921 1.00 95.19 81 PRO A C 1
ATOM 670 O O . PRO A 1 81 ? 7.182 2.093 -6.128 1.00 95.19 81 PRO A O 1
ATOM 673 N N . VAL A 1 82 ? 8.153 3.239 -7.800 1.00 96.19 82 VAL A N 1
ATOM 674 C CA . VAL A 1 82 ? 7.141 4.314 -7.866 1.00 96.19 82 VAL A CA 1
ATOM 675 C C . VAL A 1 82 ? 5.726 3.754 -8.022 1.00 96.19 82 VAL A C 1
ATOM 677 O O . VAL A 1 82 ? 4.823 4.142 -7.279 1.00 96.19 82 VAL A O 1
ATOM 680 N N . ASP A 1 83 ? 5.543 2.794 -8.924 1.00 95.94 83 ASP A N 1
ATOM 681 C CA . ASP A 1 83 ? 4.232 2.199 -9.175 1.00 95.94 83 ASP A CA 1
ATOM 682 C C . ASP A 1 83 ? 3.743 1.403 -7.959 1.00 95.94 83 ASP A C 1
ATOM 684 O O . ASP A 1 83 ? 2.580 1.519 -7.569 1.00 95.94 83 ASP A O 1
ATOM 688 N N . LEU A 1 84 ? 4.641 0.685 -7.273 1.00 96.38 84 LEU A N 1
ATOM 689 C CA . LEU A 1 84 ? 4.312 -0.020 -6.034 1.00 96.38 84 LEU A CA 1
ATOM 690 C C . LEU A 1 84 ? 3.876 0.955 -4.931 1.00 96.38 84 LEU A C 1
ATOM 692 O O . LEU A 1 84 ? 2.853 0.730 -4.283 1.00 96.38 84 LEU A O 1
ATOM 696 N N . LYS A 1 85 ? 4.575 2.083 -4.757 1.00 97.25 85 LYS A N 1
ATOM 697 C CA . LYS A 1 85 ? 4.166 3.137 -3.811 1.00 97.25 85 LYS A CA 1
ATOM 698 C C . LYS A 1 85 ? 2.745 3.631 -4.108 1.00 97.25 85 LYS A C 1
ATOM 700 O O . LYS A 1 85 ? 1.939 3.775 -3.186 1.00 97.25 85 LYS A O 1
ATOM 705 N N . GLN A 1 86 ? 2.412 3.854 -5.380 1.00 97.81 86 GLN A N 1
ATOM 706 C CA . GLN A 1 86 ? 1.074 4.289 -5.794 1.00 97.81 86 GLN A CA 1
ATOM 707 C C . GLN A 1 86 ? 0.002 3.2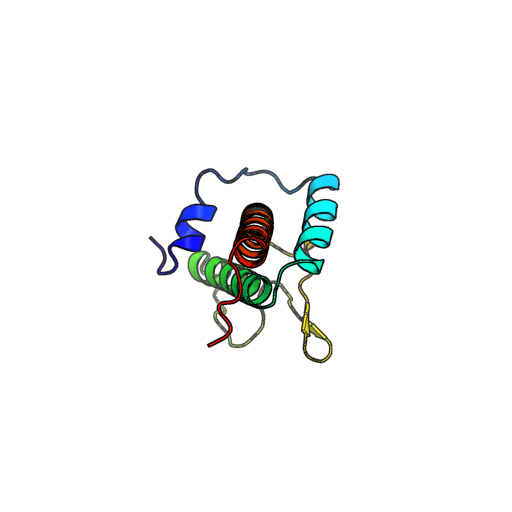17 -5.540 1.00 97.81 86 GLN A C 1
ATOM 709 O O . GLN A 1 86 ? -1.068 3.542 -5.016 1.00 97.81 86 GLN A O 1
ATOM 714 N N . ILE A 1 87 ? 0.299 1.944 -5.826 1.00 97.31 87 ILE A N 1
ATOM 715 C CA . ILE A 1 87 ? -0.587 0.801 -5.542 1.00 97.31 87 ILE A CA 1
ATOM 716 C C . ILE A 1 87 ? -0.913 0.740 -4.048 1.00 97.31 87 ILE 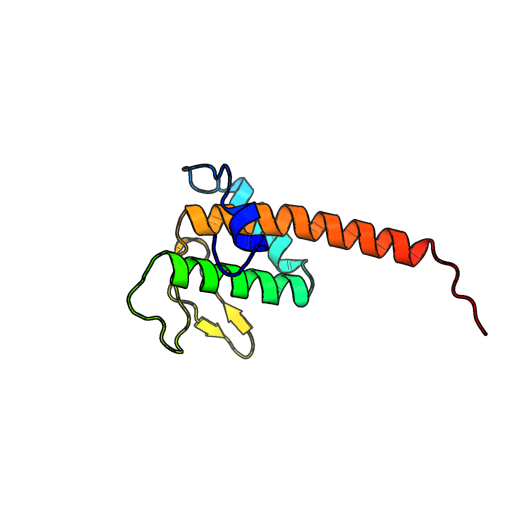A C 1
ATOM 718 O O . ILE A 1 87 ? -2.087 0.728 -3.668 1.00 97.31 87 ILE A O 1
ATOM 722 N N . LEU A 1 88 ? 0.113 0.761 -3.192 1.00 97.88 88 LEU A N 1
ATOM 723 C CA . LEU A 1 88 ? -0.053 0.673 -1.741 1.00 97.88 88 LEU A CA 1
ATOM 724 C C . LEU A 1 88 ? -0.799 1.893 -1.179 1.00 97.88 88 LEU A C 1
ATOM 726 O O . LEU A 1 88 ? -1.659 1.764 -0.300 1.00 97.88 88 LEU A O 1
ATOM 730 N N . PHE A 1 89 ? -0.534 3.090 -1.709 1.00 97.75 89 PHE A N 1
ATOM 731 C CA . PHE A 1 89 ? -1.246 4.301 -1.303 1.00 97.75 89 PHE A CA 1
ATOM 732 C C . PHE A 1 89 ? -2.737 4.262 -1.661 1.00 97.75 89 PHE A C 1
ATOM 734 O O . PHE A 1 89 ? -3.580 4.622 -0.829 1.00 97.75 89 PHE A O 1
ATOM 741 N N . LYS A 1 90 ? -3.070 3.802 -2.874 1.00 96.88 90 LYS A N 1
ATOM 742 C CA . LYS A 1 90 ? -4.452 3.619 -3.338 1.00 96.88 90 LYS A CA 1
ATOM 743 C C . LYS A 1 90 ? -5.171 2.573 -2.485 1.00 96.88 90 LYS A C 1
ATOM 745 O O . LYS A 1 90 ? -6.240 2.866 -1.949 1.00 96.88 90 LYS A O 1
ATOM 750 N N . PHE A 1 91 ? -4.545 1.413 -2.274 1.00 97.75 91 PHE A N 1
ATOM 751 C CA . PHE A 1 91 ? -5.086 0.332 -1.447 1.00 97.75 91 PHE A CA 1
ATOM 752 C C . PHE A 1 91 ? -5.405 0.799 -0.025 1.00 97.75 91 PHE A C 1
ATOM 754 O O . PHE A 1 91 ? -6.546 0.696 0.417 1.00 97.75 91 PHE A O 1
ATOM 761 N N . THR A 1 92 ? -4.428 1.374 0.681 1.00 97.62 92 THR A N 1
ATOM 762 C CA . THR A 1 92 ? -4.621 1.800 2.078 1.00 97.62 92 THR A CA 1
ATOM 763 C C . THR A 1 92 ? -5.692 2.878 2.228 1.00 97.62 92 THR A C 1
ATOM 765 O O . THR A 1 92 ? -6.341 2.960 3.269 1.00 97.62 92 THR A O 1
ATOM 768 N N . GLY A 1 93 ? -5.907 3.710 1.203 1.00 96.75 93 GLY A N 1
ATOM 769 C CA . GLY A 1 93 ? -7.019 4.657 1.171 1.00 96.75 93 GLY A CA 1
ATOM 770 C C . GLY A 1 93 ? -8.381 3.961 1.160 1.00 96.75 93 GLY A C 1
ATOM 771 O O . GLY A 1 93 ? -9.229 4.279 1.994 1.00 96.75 93 GLY A O 1
ATOM 772 N N . VAL A 1 94 ? -8.561 2.999 0.253 1.00 96.06 94 VAL A N 1
ATOM 773 C CA . VAL A 1 94 ? -9.804 2.221 0.117 1.00 96.06 94 VAL A CA 1
ATOM 774 C C . VAL A 1 94 ? -10.040 1.341 1.345 1.00 96.06 94 VAL A C 1
ATOM 776 O O . VAL A 1 94 ? -11.134 1.341 1.903 1.00 96.06 94 VAL A O 1
ATOM 779 N N . HIS A 1 95 ? -9.002 0.650 1.820 1.00 97.38 95 HIS A N 1
ATOM 780 C CA . HIS A 1 95 ? -9.093 -0.286 2.943 1.00 97.38 95 HIS A CA 1
ATOM 781 C C . HIS A 1 95 ? -9.507 0.402 4.247 1.00 97.38 95 HIS A C 1
ATOM 783 O O . HIS A 1 95 ? -10.387 -0.079 4.953 1.00 97.38 95 HIS A O 1
ATOM 789 N N . ILE A 1 96 ? -8.960 1.590 4.532 1.00 97.00 96 ILE A N 1
ATOM 790 C CA . ILE A 1 96 ? -9.390 2.397 5.686 1.00 97.00 96 ILE A CA 1
ATOM 791 C C . ILE A 1 96 ? -10.864 2.818 5.568 1.00 97.00 96 ILE A C 1
ATOM 793 O O . ILE A 1 96 ? -11.540 2.934 6.590 1.00 97.00 96 ILE A O 1
ATOM 797 N N . GLY A 1 97 ? -11.362 3.074 4.354 1.00 95.94 97 GLY A N 1
ATOM 798 C CA . GLY A 1 97 ? -12.783 3.335 4.105 1.00 95.94 97 GLY A CA 1
ATOM 799 C C . GLY A 1 97 ? -13.641 2.125 4.468 1.00 95.94 97 GLY A C 1
ATOM 800 O O . GLY A 1 97 ? -14.491 2.227 5.352 1.00 95.94 97 GLY A O 1
ATOM 801 N N . LYS A 1 98 ? -13.312 0.964 3.894 1.00 95.38 98 LYS A N 1
ATOM 802 C CA . LYS A 1 98 ? -13.966 -0.319 4.181 1.00 95.38 98 LYS A CA 1
ATOM 803 C C . LYS A 1 98 ? -14.012 -0.631 5.684 1.00 95.38 98 LYS A C 1
ATOM 805 O O . LYS A 1 98 ? -15.081 -0.889 6.223 1.00 95.38 98 LYS A O 1
ATOM 810 N N . MET A 1 99 ? -12.887 -0.505 6.393 1.00 95.94 99 MET A N 1
ATOM 811 C CA . MET A 1 99 ? -12.832 -0.747 7.844 1.00 95.94 99 MET A CA 1
ATOM 812 C C . MET A 1 99 ? -13.776 0.167 8.642 1.00 95.94 99 MET A C 1
ATOM 814 O O . MET A 1 99 ? -14.278 -0.214 9.699 1.00 95.94 99 MET A O 1
ATOM 818 N N . LYS A 1 100 ? -13.998 1.409 8.191 1.00 95.19 100 LYS A N 1
ATOM 819 C CA . LYS A 1 100 ? -14.944 2.326 8.848 1.00 95.19 100 LYS A CA 1
ATOM 820 C C . LYS A 1 100 ? -16.392 1.927 8.578 1.00 95.19 100 LYS A C 1
ATOM 822 O O . LYS A 1 100 ? -17.220 2.058 9.479 1.00 95.19 100 LYS A O 1
ATOM 827 N N . GLU A 1 101 ? -16.687 1.466 7.368 1.00 94.75 101 GLU A N 1
ATOM 828 C CA . GLU A 1 101 ? -18.012 0.978 6.976 1.00 94.75 101 GLU A CA 1
ATOM 829 C C . GLU A 1 101 ? -18.388 -0.265 7.789 1.00 94.75 101 GLU A C 1
ATOM 831 O O . GLU A 1 101 ? -19.427 -0.265 8.447 1.00 94.75 101 GLU A O 1
ATOM 836 N N . GLU A 1 102 ? -17.496 -1.255 7.867 1.00 93.88 102 GLU A N 1
ATOM 837 C CA . GLU A 1 102 ? -17.683 -2.481 8.660 1.00 93.88 102 GLU A CA 1
ATOM 838 C C . GLU A 1 102 ? -17.959 -2.163 10.139 1.00 93.88 102 GLU A C 1
ATOM 840 O O . GLU A 1 102 ? -18.977 -2.581 10.692 1.00 93.88 102 GLU A O 1
ATOM 845 N N . ARG A 1 103 ? -17.141 -1.295 10.753 1.00 92.88 103 ARG A N 1
ATOM 846 C CA . ARG A 1 103 ? -17.355 -0.834 12.140 1.00 92.88 103 ARG A CA 1
ATOM 847 C C . ARG A 1 103 ? -18.677 -0.098 12.343 1.00 92.88 103 ARG A C 1
ATOM 849 O O . ARG A 1 103 ? -19.186 -0.045 13.461 1.00 92.88 103 ARG A O 1
ATOM 856 N N . SER A 1 104 ? -19.196 0.559 11.309 1.00 92.56 104 SER A N 1
ATOM 857 C CA . SER A 1 104 ? -20.473 1.276 11.392 1.00 92.56 104 SER A CA 1
ATOM 858 C C . SER A 1 104 ? -21.651 0.305 11.357 1.00 92.56 104 SER A C 1
ATOM 860 O O . SER A 1 104 ? -22.608 0.500 12.102 1.00 92.56 104 SER A O 1
ATOM 862 N N . ILE A 1 105 ? -21.553 -0.760 10.557 1.00 91.12 105 ILE A N 1
ATOM 863 C CA . ILE A 1 105 ? -22.559 -1.826 10.459 1.00 91.12 105 ILE A CA 1
ATOM 864 C C . ILE A 1 105 ? -22.633 -2.626 11.767 1.00 91.12 105 ILE A C 1
ATOM 866 O O . ILE A 1 105 ? -23.722 -2.846 12.300 1.00 91.12 105 ILE A O 1
ATOM 870 N N . GLU A 1 106 ? -21.484 -2.987 12.346 1.00 88.69 106 GLU A N 1
ATOM 871 C CA . GLU A 1 106 ? -21.417 -3.702 13.631 1.00 88.69 106 GLU A CA 1
ATOM 872 C C . GLU A 1 106 ? -22.148 -2.955 14.754 1.00 88.69 106 GLU A C 1
ATOM 874 O O . GLU A 1 106 ? -22.869 -3.559 15.542 1.00 88.69 106 GLU A O 1
ATOM 879 N N . LYS A 1 107 ? -22.029 -1.622 14.795 1.00 83.75 107 LYS A N 1
ATOM 880 C CA . LYS A 1 107 ? -22.701 -0.781 15.800 1.00 83.75 107 LYS A CA 1
ATOM 881 C C . LYS A 1 107 ? -24.216 -0.689 15.619 1.00 83.75 107 LYS A C 1
ATOM 883 O O . LYS A 1 107 ? -24.912 -0.378 16.581 1.00 83.75 107 LYS A O 1
ATOM 888 N N . GLN A 1 108 ? -24.720 -0.898 14.404 1.00 76.31 108 GLN A N 1
ATOM 889 C CA . GLN A 1 108 ? -26.148 -0.794 14.084 1.00 76.31 108 GLN A CA 1
ATOM 890 C C . GLN A 1 108 ? -26.897 -2.116 14.269 1.00 76.31 108 GLN A C 1
ATOM 892 O O . GLN A 1 108 ? -28.122 -2.111 14.362 1.00 76.31 108 GLN A O 1
ATOM 897 N N . THR A 1 109 ? -26.188 -3.244 14.333 1.00 66.12 109 THR A N 1
ATOM 898 C CA . THR A 1 109 ? -26.816 -4.562 14.441 1.00 66.12 109 THR A CA 1
ATOM 899 C C . THR A 1 109 ? -27.130 -4.853 15.917 1.00 66.12 109 THR A C 1
ATOM 901 O O . THR A 1 109 ? -26.195 -4.993 16.708 1.00 66.12 109 THR A O 1
ATOM 904 N N . PRO A 1 110 ? -28.407 -4.944 16.349 1.00 59.84 110 PRO A N 1
ATOM 905 C CA . PRO A 1 110 ? -28.722 -5.275 17.732 1.00 59.84 110 PRO A CA 1
ATOM 906 C C . PRO A 1 110 ? -28.237 -6.696 18.007 1.00 59.84 110 PRO A C 1
ATOM 908 O O . PRO A 1 110 ? -28.620 -7.631 17.300 1.00 59.84 110 PRO A O 1
ATOM 911 N N . VAL A 1 111 ? -27.412 -6.872 19.039 1.00 63.69 111 VAL A N 1
ATOM 912 C CA . VAL A 1 111 ? -27.046 -8.199 19.537 1.00 63.69 111 VAL A CA 1
ATOM 913 C C . VAL A 1 111 ? -28.337 -8.887 19.982 1.00 63.69 111 VAL A C 1
ATOM 915 O O . VAL A 1 111 ? -28.852 -8.605 21.065 1.00 63.69 111 VAL A O 1
ATOM 918 N N . LYS A 1 112 ? -28.888 -9.779 19.151 1.00 57.38 112 LYS A N 1
ATOM 919 C CA . LYS A 1 112 ? -29.904 -10.733 19.599 1.00 57.38 112 LYS A CA 1
ATOM 920 C C . LYS A 1 112 ? -29.217 -11.662 20.596 1.00 57.38 112 LYS A C 1
ATOM 922 O O . LYS A 1 112 ? -28.566 -12.624 20.201 1.00 57.38 112 LYS A O 1
ATOM 927 N N . ARG A 1 113 ? -29.322 -11.333 21.886 1.00 52.75 113 ARG A N 1
ATOM 928 C CA . ARG A 1 113 ? -29.094 -12.300 22.960 1.00 52.75 113 ARG A CA 1
ATOM 929 C C . ARG A 1 113 ? -30.196 -13.351 22.829 1.00 52.75 113 ARG A C 1
ATOM 931 O O . ARG A 1 113 ? -31.364 -13.014 23.011 1.00 52.75 113 ARG A O 1
ATOM 938 N N . VAL A 1 114 ? -29.808 -14.552 22.411 1.00 56.34 114 VAL A N 1
ATOM 939 C CA . VAL A 1 114 ? -30.616 -15.774 22.518 1.00 56.34 114 VAL A CA 1
ATOM 940 C C . VAL A 1 114 ? -30.273 -16.421 23.848 1.00 56.34 114 VAL A C 1
ATOM 942 O O . VAL A 1 114 ? -29.062 -16.434 24.170 1.00 56.34 114 VAL A O 1
#

pLDDT: mean 89.52, std 11.56, range [52.75, 97.88]

Foldseek 3Di:
DAPDVLLVVLLPPFDPDADDPVLVVVLVVLCVPFDPVLVVVLQVNQLSVCVVVPPVDPDPDRPLPWDDDPNDIDHDLVSDDRSSNRSSSSSSVVRVVVVVVVVVVVVPDPPPPD